Protein AF-A0A7L4TGX6-F1 (afdb_monomer)

Solvent-accessible surface area (backbone at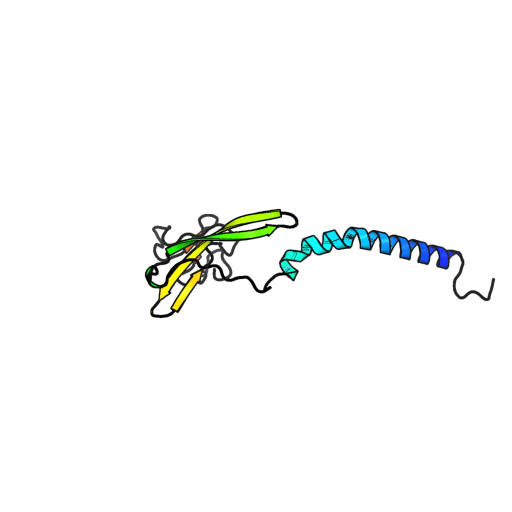oms only — not comparable to full-atom values): 8595 Å² total; per-residue (Å²): 130,93,84,61,98,62,52,75,66,55,50,50,50,51,51,52,50,50,52,51,48,51,53,51,48,65,64,47,47,61,58,53,50,60,76,42,40,70,71,74,53,60,85,61,91,72,86,86,76,88,73,78,59,80,88,78,49,41,78,57,78,39,81,45,70,41,73,46,82,42,78,57,94,92,42,77,44,81,44,77,48,63,34,32,38,22,34,58,96,92,46,77,49,78,36,56,37,47,35,61,62,85,56,52,67,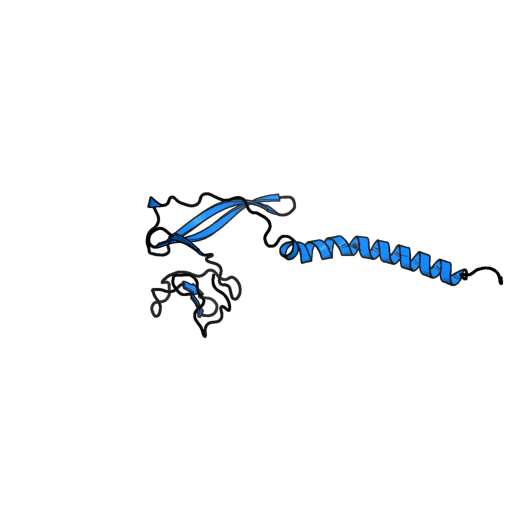39,37,72,44,76,36,91,95,45,51,74,21,30,36,24,85,89,71,64,22,39,19,43,80,88,30,46,40,37,86,95,34,68,28,84,47,53,76

Foldseek 3Di:
DPPDPADPVRVVVCVVCVVVVVVVCVVCVVVVCVVCVVVVCPPPDDDDDDWDDPVPAAQAWDKTKDWDWDDDPPDIDIDIAIWTWHDDPHDIAIHHLFQQQHGAGWDALPDPVHRQWTFGPPFGWIAGRNQATDPPGRGPGGD

Structure (mmCIF, N/CA/C/O backbone):
data_AF-A0A7L4TGX6-F1
#
_entry.id   AF-A0A7L4TGX6-F1
#
loop_
_atom_site.group_PDB
_atom_site.id
_atom_site.type_symbol
_atom_site.label_atom_id
_atom_site.label_alt_id
_atom_site.label_comp_id
_atom_site.label_asym_id
_atom_site.label_entity_id
_atom_site.label_seq_id
_atom_site.pdbx_PDB_ins_code
_atom_site.Cartn_x
_atom_site.Cartn_y
_atom_site.Cartn_z
_atom_site.occupancy
_atom_site.B_iso_or_equiv
_atom_site.auth_seq_id
_atom_site.auth_comp_id
_atom_site.auth_asym_id
_atom_site.auth_atom_id
_atom_site.pdbx_PDB_model_num
ATOM 1 N N . GLU A 1 1 ? 36.802 -14.073 -54.854 1.00 54.00 1 GLU A N 1
ATOM 2 C CA . GLU A 1 1 ? 35.509 -13.747 -54.203 1.00 54.00 1 GLU A CA 1
ATOM 3 C C . GLU A 1 1 ? 34.669 -14.977 -53.800 1.00 54.00 1 GLU A C 1
ATOM 5 O O . GLU A 1 1 ? 33.775 -14.827 -52.983 1.00 54.00 1 GLU A O 1
ATOM 10 N N . LYS A 1 2 ? 34.963 -16.201 -54.282 1.00 53.06 2 LYS A N 1
ATOM 11 C CA . LYS A 1 2 ? 34.143 -17.413 -54.046 1.00 53.06 2 LYS A CA 1
ATOM 12 C C . LYS A 1 2 ? 34.433 -18.225 -52.757 1.00 53.06 2 LYS A C 1
ATOM 14 O O . LYS A 1 2 ? 33.876 -19.304 -52.615 1.00 53.06 2 LYS A O 1
ATOM 19 N N . GLU A 1 3 ? 35.250 -17.735 -51.819 1.00 65.50 3 GLU A N 1
ATOM 20 C CA . GLU A 1 3 ? 35.615 -18.482 -50.587 1.00 65.50 3 GLU A CA 1
ATOM 21 C C . GLU A 1 3 ? 35.101 -17.881 -49.266 1.00 65.50 3 GLU A C 1
ATOM 23 O O . GLU A 1 3 ? 35.324 -18.446 -48.196 1.00 65.50 3 GLU A O 1
ATOM 28 N N . HIS A 1 4 ? 34.377 -16.761 -49.293 1.00 69.38 4 HIS A N 1
ATOM 29 C CA . HIS A 1 4 ? 33.848 -16.172 -48.062 1.00 69.38 4 HIS A CA 1
ATOM 30 C C . HIS A 1 4 ? 32.389 -16.576 -47.849 1.00 69.38 4 HIS A C 1
ATOM 32 O O . HIS A 1 4 ? 31.522 -16.244 -48.652 1.00 69.38 4 HIS A O 1
ATOM 38 N N . LYS A 1 5 ? 32.113 -17.250 -46.723 1.00 81.56 5 LYS A N 1
ATOM 39 C CA . LYS A 1 5 ? 30.750 -17.612 -46.285 1.00 81.56 5 LYS A CA 1
ATOM 40 C C . LYS A 1 5 ? 29.853 -16.388 -46.029 1.00 81.56 5 LYS A C 1
ATOM 42 O O . LYS A 1 5 ? 28.640 -16.535 -45.940 1.00 81.56 5 LYS A O 1
ATOM 47 N N . VAL A 1 6 ? 30.446 -15.197 -45.901 1.00 87.62 6 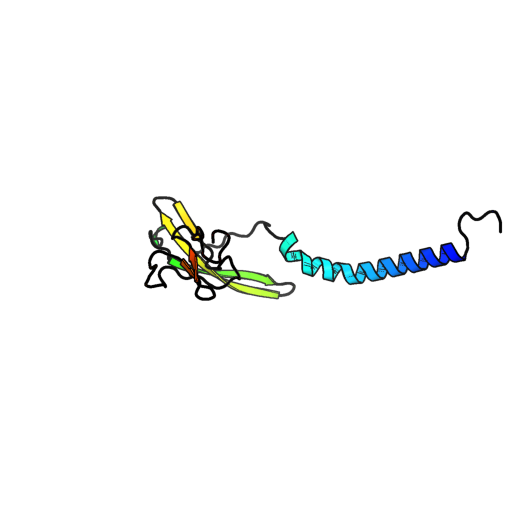VAL A N 1
ATOM 48 C CA . VAL A 1 6 ? 29.765 -13.922 -45.646 1.00 87.62 6 VAL A CA 1
ATOM 49 C C . VAL A 1 6 ? 30.344 -12.860 -46.583 1.00 87.62 6 VAL A C 1
ATOM 51 O O . VAL A 1 6 ? 31.560 -12.681 -46.650 1.00 87.62 6 VAL A O 1
ATOM 54 N N . SER A 1 7 ? 29.485 -12.145 -47.309 1.00 91.50 7 SER A N 1
ATOM 55 C CA . SER A 1 7 ? 29.901 -11.015 -48.149 1.00 91.50 7 SER A CA 1
ATOM 56 C C . SER A 1 7 ? 30.297 -9.799 -47.305 1.00 91.50 7 SER A C 1
ATOM 58 O O . SER A 1 7 ? 29.827 -9.619 -46.182 1.00 91.50 7 SER A O 1
ATOM 60 N N . ARG A 1 8 ? 31.106 -8.892 -47.869 1.00 91.88 8 ARG A N 1
ATOM 61 C CA . ARG A 1 8 ? 31.503 -7.636 -47.199 1.00 91.88 8 ARG A CA 1
ATOM 62 C C . ARG A 1 8 ? 30.298 -6.813 -46.727 1.00 91.88 8 ARG A C 1
ATOM 64 O O . ARG A 1 8 ? 30.329 -6.249 -45.638 1.00 91.88 8 ARG A O 1
ATOM 71 N N . ARG A 1 9 ? 29.226 -6.777 -47.530 1.00 93.75 9 ARG A N 1
ATOM 72 C CA . ARG A 1 9 ? 27.977 -6.087 -47.181 1.00 93.75 9 ARG A CA 1
ATOM 73 C C . ARG A 1 9 ? 27.286 -6.758 -45.996 1.00 93.75 9 ARG A C 1
ATOM 75 O O . ARG A 1 9 ? 26.896 -6.060 -45.073 1.00 93.75 9 ARG A O 1
ATOM 82 N N . GLN A 1 10 ? 27.177 -8.087 -46.000 1.00 92.31 10 GLN A N 1
ATOM 83 C CA . GLN A 1 10 ? 26.574 -8.830 -44.889 1.00 92.31 10 GLN A CA 1
ATOM 84 C C . GLN A 1 10 ? 27.363 -8.654 -43.592 1.00 92.31 10 GLN A C 1
ATOM 86 O O . GLN A 1 10 ? 26.757 -8.408 -42.556 1.00 92.31 10 GLN A O 1
ATOM 91 N N . PHE A 1 11 ? 28.697 -8.712 -43.656 1.00 94.06 11 PHE A N 1
ATOM 92 C CA . PHE A 1 11 ? 29.547 -8.443 -42.498 1.00 94.06 11 PHE A CA 1
ATOM 93 C C . PHE A 1 11 ? 29.263 -7.051 -41.921 1.00 94.06 11 PHE A C 1
ATOM 95 O O . PHE A 1 11 ? 28.933 -6.934 -40.745 1.00 94.06 11 PHE A O 1
ATOM 102 N N . LEU A 1 12 ? 29.289 -6.011 -42.764 1.00 95.12 12 LEU A N 1
ATOM 103 C CA . LEU A 1 12 ? 29.029 -4.639 -42.328 1.00 95.12 12 LEU A CA 1
ATOM 104 C C . LEU A 1 12 ? 27.619 -4.470 -41.742 1.00 95.12 12 LEU A C 1
ATOM 106 O O . LEU A 1 12 ? 27.470 -3.851 -40.692 1.00 95.12 12 LEU A O 1
ATOM 110 N N . THR A 1 13 ? 26.590 -5.035 -42.381 1.00 95.94 13 THR A N 1
ATOM 111 C CA . THR A 1 13 ? 25.213 -4.983 -41.872 1.00 95.94 13 THR A CA 1
ATOM 112 C C . THR A 1 13 ? 25.105 -5.648 -40.503 1.00 95.94 13 THR A C 1
ATOM 114 O O . THR A 1 13 ? 24.556 -5.043 -39.591 1.00 95.94 13 THR A O 1
ATOM 117 N N . TYR A 1 14 ? 25.666 -6.844 -40.316 1.00 95.56 14 TYR A N 1
ATOM 118 C CA . TYR A 1 14 ? 25.598 -7.535 -39.027 1.00 95.56 14 TYR A CA 1
ATOM 119 C C . TYR A 1 14 ? 26.349 -6.799 -37.925 1.00 95.56 14 TYR A C 1
ATOM 121 O O . TYR A 1 14 ? 25.832 -6.698 -36.816 1.00 95.56 14 TYR A O 1
ATOM 129 N N . THR A 1 15 ? 27.525 -6.240 -38.213 1.00 96.38 15 THR A N 1
ATOM 130 C CA . THR A 1 15 ? 28.263 -5.455 -37.219 1.00 96.38 15 THR A CA 1
ATOM 131 C C . THR A 1 15 ? 27.512 -4.177 -36.853 1.00 96.38 15 THR A C 1
ATOM 133 O O . THR A 1 15 ? 27.354 -3.894 -35.670 1.00 96.38 15 THR A O 1
ATOM 136 N N . LEU A 1 16 ? 26.993 -3.430 -37.834 1.00 96.94 16 LEU A N 1
ATOM 137 C CA . LEU A 1 16 ? 26.243 -2.198 -37.571 1.00 96.94 16 LEU A CA 1
ATOM 138 C C . LEU A 1 16 ? 24.942 -2.469 -36.811 1.00 96.94 16 LEU A C 1
ATOM 140 O O . LEU A 1 16 ? 24.652 -1.780 -35.837 1.00 96.94 16 LEU A O 1
ATOM 144 N N . THR A 1 17 ? 24.180 -3.487 -37.209 1.00 96.69 17 THR A N 1
ATOM 145 C CA . THR A 1 17 ? 22.954 -3.876 -36.503 1.00 96.69 17 THR A CA 1
ATOM 146 C C . THR A 1 17 ? 23.262 -4.425 -35.112 1.00 96.69 17 THR A C 1
ATOM 148 O O . THR A 1 17 ? 22.548 -4.098 -34.171 1.00 96.69 17 THR A O 1
ATOM 151 N N . GLY A 1 18 ? 24.331 -5.208 -34.949 1.00 97.62 18 GLY A N 1
ATOM 152 C CA . GLY A 1 18 ? 24.745 -5.743 -33.652 1.00 97.62 18 GLY A CA 1
ATOM 153 C C . GLY A 1 18 ? 25.155 -4.644 -32.671 1.00 97.62 18 GLY A C 1
ATOM 154 O O . GLY A 1 18 ? 24.647 -4.598 -31.5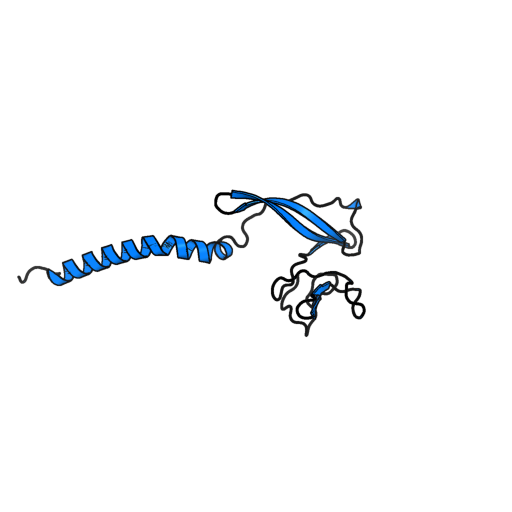54 1.00 97.62 18 GLY A O 1
ATOM 155 N N . VAL A 1 19 ? 26.014 -3.716 -33.105 1.00 97.44 19 VAL A N 1
ATOM 156 C CA . VAL A 1 19 ? 26.445 -2.578 -32.277 1.00 97.44 19 VAL A CA 1
ATOM 157 C C . VAL A 1 19 ? 25.274 -1.639 -31.992 1.00 97.44 19 VAL A C 1
ATOM 159 O O . VAL A 1 19 ? 25.052 -1.276 -30.840 1.00 97.44 19 VAL A O 1
ATOM 162 N N . GLY A 1 20 ? 24.479 -1.293 -33.008 1.00 97.69 20 GLY A N 1
ATOM 163 C CA . GLY A 1 20 ? 23.300 -0.444 -32.835 1.00 97.69 20 GLY A CA 1
ATOM 164 C C . GLY A 1 20 ? 22.265 -1.061 -31.891 1.00 97.69 20 GLY A C 1
ATOM 165 O O . GLY A 1 20 ? 21.748 -0.374 -31.014 1.00 97.69 20 GLY A O 1
ATOM 166 N N . GLY A 1 21 ? 22.014 -2.367 -32.012 1.00 97.62 21 GLY A N 1
ATOM 167 C CA . GLY A 1 21 ? 21.124 -3.112 -31.124 1.00 97.62 21 GLY A CA 1
ATOM 168 C C . GLY A 1 21 ? 21.626 -3.145 -29.682 1.00 97.62 21 GLY A C 1
ATOM 169 O O . GLY A 1 21 ? 20.842 -2.919 -28.765 1.00 97.62 21 GLY A O 1
ATOM 170 N N . PHE A 1 22 ? 22.930 -3.347 -29.471 1.00 97.12 22 PHE A N 1
ATOM 171 C CA . PHE A 1 22 ? 23.534 -3.293 -28.138 1.00 97.12 22 PHE A CA 1
ATOM 172 C C . PHE A 1 22 ? 23.399 -1.904 -27.501 1.00 97.12 22 PHE A C 1
ATOM 174 O O . PHE A 1 22 ? 22.988 -1.795 -26.348 1.00 97.12 22 PHE A O 1
ATOM 181 N N . MET A 1 23 ? 23.683 -0.835 -28.254 1.00 97.44 23 MET A N 1
ATOM 182 C CA . MET A 1 23 ? 23.535 0.537 -27.759 1.00 97.44 23 MET A CA 1
ATOM 183 C C . MET A 1 23 ? 22.076 0.865 -27.419 1.00 97.44 23 MET A C 1
ATOM 185 O O . MET A 1 23 ? 21.806 1.426 -26.358 1.00 97.44 23 MET A O 1
ATOM 189 N N . ALA A 1 24 ? 21.134 0.472 -28.280 1.00 97.25 24 ALA A N 1
ATOM 190 C CA . ALA A 1 24 ? 19.708 0.664 -28.035 1.00 97.25 24 ALA A CA 1
ATOM 191 C C . ALA A 1 24 ? 19.236 -0.111 -26.795 1.00 97.25 24 ALA A C 1
ATOM 193 O O . ALA A 1 24 ? 18.554 0.450 -25.939 1.00 97.25 24 ALA A O 1
ATOM 194 N N . ALA A 1 25 ? 19.642 -1.376 -26.656 1.00 97.06 25 ALA A N 1
ATOM 195 C CA . ALA A 1 25 ? 19.327 -2.184 -25.483 1.00 97.06 25 ALA A CA 1
ATOM 196 C C . ALA A 1 25 ? 19.906 -1.568 -24.202 1.00 97.06 25 ALA A C 1
ATOM 198 O O . ALA A 1 25 ? 19.196 -1.473 -23.205 1.00 97.06 25 ALA A O 1
ATOM 199 N N . GLY A 1 26 ? 21.151 -1.082 -24.242 1.00 96.81 26 GLY A N 1
ATOM 200 C CA . GLY A 1 26 ? 21.791 -0.414 -23.108 1.00 96.81 26 GLY A CA 1
ATOM 201 C C . GLY A 1 26 ? 21.029 0.826 -22.629 1.00 96.81 26 GLY A C 1
ATOM 202 O O . GLY A 1 26 ? 20.925 1.046 -21.426 1.00 96.81 26 GLY A O 1
ATOM 203 N N . MET A 1 27 ? 20.440 1.600 -23.547 1.00 96.12 27 MET A N 1
ATOM 204 C CA . MET A 1 27 ? 19.614 2.763 -23.195 1.00 96.12 27 MET A CA 1
ATOM 205 C C . MET A 1 27 ? 18.222 2.375 -22.679 1.00 96.12 27 MET A C 1
ATOM 207 O O . MET A 1 27 ? 17.727 2.979 -21.731 1.00 96.12 27 MET A O 1
ATOM 211 N N . LEU A 1 28 ? 17.583 1.368 -23.281 1.00 97.06 28 LEU A N 1
ATOM 212 C CA . LEU A 1 28 ? 16.209 0.978 -22.941 1.00 97.06 28 LEU A CA 1
ATOM 213 C C . LEU A 1 28 ? 16.115 0.117 -21.676 1.00 97.06 28 LEU A C 1
ATOM 215 O O . LEU A 1 28 ? 15.106 0.169 -20.973 1.00 97.06 28 LEU A O 1
ATOM 219 N N . MET A 1 29 ? 17.153 -0.660 -21.364 1.00 95.50 29 MET A N 1
ATOM 220 C CA . MET A 1 29 ? 17.172 -1.574 -20.223 1.00 95.50 29 MET A CA 1
ATOM 221 C C . MET A 1 29 ? 16.849 -0.902 -18.876 1.00 95.50 29 MET A C 1
ATOM 223 O O . MET A 1 29 ? 15.968 -1.421 -18.187 1.00 95.50 29 MET A O 1
ATOM 227 N N . PRO A 1 30 ? 17.471 0.226 -18.468 1.00 93.56 30 PRO A N 1
ATOM 228 C CA . PRO A 1 30 ? 17.136 0.864 -17.192 1.00 93.56 30 PRO A CA 1
ATOM 229 C C . PRO A 1 30 ? 15.698 1.397 -17.157 1.00 93.56 30 PRO A C 1
ATOM 231 O O . PRO A 1 30 ? 15.034 1.265 -16.132 1.00 93.56 30 PRO A O 1
ATOM 234 N N . MET A 1 31 ? 15.179 1.923 -18.273 1.00 94.19 31 MET A N 1
ATOM 235 C CA . MET A 1 31 ? 13.793 2.408 -18.354 1.00 94.19 31 MET A CA 1
ATOM 236 C C . MET A 1 31 ? 12.791 1.258 -18.206 1.00 94.19 31 MET A C 1
ATOM 238 O O . MET A 1 31 ? 11.825 1.363 -17.453 1.00 94.19 31 MET A O 1
ATOM 242 N N . ALA A 1 32 ? 13.054 0.134 -18.877 1.00 95.00 32 ALA A N 1
ATOM 243 C CA . ALA A 1 32 ? 12.250 -1.074 -18.743 1.00 95.00 32 ALA A CA 1
ATOM 244 C C . ALA A 1 32 ? 12.325 -1.641 -17.318 1.00 95.00 32 ALA A C 1
ATOM 246 O O . ALA A 1 32 ? 11.303 -2.003 -16.738 1.00 95.00 32 ALA A O 1
ATOM 247 N N . ARG A 1 33 ? 13.525 -1.679 -16.722 1.00 92.62 33 ARG A N 1
ATOM 248 C CA . ARG A 1 33 ? 13.723 -2.168 -15.354 1.00 92.62 33 ARG A CA 1
ATOM 249 C C . ARG A 1 33 ? 12.997 -1.301 -14.332 1.00 92.62 33 ARG A C 1
ATOM 251 O O . ARG A 1 33 ? 12.425 -1.876 -13.415 1.00 92.62 33 ARG A O 1
ATOM 258 N N . PHE A 1 34 ? 13.007 0.022 -14.497 1.00 90.38 34 PHE A N 1
ATOM 259 C CA . PHE A 1 34 ? 12.279 0.970 -13.652 1.00 90.38 34 PHE A CA 1
ATOM 260 C C . PHE A 1 34 ? 10.764 0.758 -13.743 1.00 90.38 34 PHE A C 1
ATOM 262 O O . PHE A 1 34 ? 10.111 0.582 -12.720 1.00 90.38 34 PHE A O 1
ATOM 269 N N . ALA A 1 35 ? 10.217 0.675 -14.960 1.00 92.88 35 ALA A N 1
ATOM 270 C CA . ALA A 1 35 ? 8.784 0.459 -15.171 1.00 92.88 35 ALA A CA 1
ATOM 271 C C . ALA A 1 35 ? 8.282 -0.871 -14.575 1.00 92.88 35 ALA A C 1
ATOM 273 O O . ALA A 1 35 ? 7.139 -0.962 -14.135 1.00 92.88 35 ALA A O 1
ATOM 274 N N . LEU A 1 36 ? 9.138 -1.899 -14.552 1.00 93.44 36 LEU A N 1
ATOM 275 C CA . LEU A 1 36 ? 8.808 -3.228 -14.035 1.00 93.44 36 LEU A CA 1
ATOM 276 C C . LEU A 1 36 ? 9.221 -3.446 -12.569 1.00 93.44 36 LEU A C 1
ATOM 278 O O . LEU A 1 36 ? 8.852 -4.468 -11.994 1.00 93.44 36 LEU A O 1
ATOM 282 N N . ASP A 1 37 ? 9.972 -2.530 -11.948 1.00 89.44 37 ASP A N 1
ATOM 283 C CA . ASP A 1 37 ? 10.528 -2.728 -10.599 1.00 89.44 37 ASP A CA 1
ATOM 284 C C . ASP A 1 37 ? 9.482 -3.023 -9.521 1.00 89.44 37 ASP A C 1
ATOM 286 O O . ASP A 1 37 ? 9.688 -3.987 -8.780 1.00 89.44 37 ASP A O 1
ATOM 290 N N . PRO A 1 38 ? 8.338 -2.314 -9.461 1.00 86.56 38 PRO A N 1
ATOM 291 C CA . PRO A 1 38 ? 7.316 -2.595 -8.455 1.00 86.56 38 PRO A CA 1
ATOM 292 C C . PRO A 1 38 ? 6.748 -4.013 -8.566 1.00 86.56 38 PRO A C 1
ATOM 294 O O . PRO A 1 38 ? 6.497 -4.661 -7.555 1.00 86.56 38 PRO A O 1
ATOM 297 N N . ALA A 1 39 ? 6.584 -4.520 -9.792 1.00 89.06 39 ALA A N 1
ATOM 298 C CA . ALA A 1 39 ? 6.089 -5.873 -10.026 1.00 89.06 39 ALA A CA 1
ATOM 299 C C . ALA A 1 39 ? 7.139 -6.937 -9.666 1.00 89.06 39 ALA A C 1
ATOM 301 O O . ALA A 1 39 ? 6.790 -7.990 -9.144 1.00 89.06 39 ALA A O 1
ATOM 302 N N . LEU A 1 40 ? 8.423 -6.659 -9.918 1.00 88.94 40 LEU A N 1
ATOM 303 C CA . LEU A 1 40 ? 9.526 -7.578 -9.615 1.00 88.94 40 LEU A CA 1
ATOM 304 C C . LEU A 1 40 ? 9.869 -7.646 -8.121 1.00 88.94 40 LEU A C 1
ATOM 306 O O . LEU A 1 40 ? 10.405 -8.654 -7.672 1.00 88.94 40 LEU A O 1
ATOM 310 N N . LYS A 1 41 ? 9.573 -6.588 -7.362 1.00 84.81 41 LYS A N 1
ATOM 311 C CA . LYS A 1 41 ? 9.739 -6.530 -5.902 1.00 84.81 41 LYS A CA 1
ATOM 312 C C . LYS A 1 41 ? 8.468 -6.907 -5.132 1.00 84.81 41 LYS A C 1
ATOM 314 O O . LYS A 1 41 ? 8.461 -6.872 -3.906 1.00 84.81 41 LYS A O 1
ATOM 319 N N . ALA A 1 42 ? 7.379 -7.252 -5.817 1.00 82.81 42 ALA A N 1
ATOM 320 C CA . ALA A 1 42 ? 6.147 -7.640 -5.146 1.00 82.81 42 ALA A CA 1
ATOM 321 C C . ALA A 1 42 ? 6.375 -8.923 -4.325 1.00 82.81 42 ALA A C 1
ATOM 323 O O . ALA A 1 42 ? 6.785 -9.948 -4.865 1.00 82.81 42 ALA A O 1
ATOM 324 N N . GLY A 1 43 ? 6.112 -8.858 -3.018 1.00 77.44 43 GLY A N 1
ATOM 325 C CA . GLY A 1 43 ? 6.268 -9.995 -2.106 1.00 77.44 43 GLY A CA 1
ATOM 326 C C . GLY A 1 43 ? 7.680 -10.207 -1.552 1.00 77.44 43 GLY A C 1
ATOM 327 O O . GLY A 1 43 ? 7.932 -11.257 -0.968 1.00 77.44 43 GLY A O 1
ATOM 328 N N . THR A 1 44 ? 8.600 -9.249 -1.705 1.00 80.94 44 THR A N 1
ATOM 329 C CA . THR A 1 44 ? 9.851 -9.264 -0.928 1.00 80.94 44 THR A CA 1
ATOM 330 C C . THR A 1 44 ? 9.554 -9.105 0.562 1.00 80.94 44 THR A C 1
ATOM 332 O O . THR A 1 44 ? 8.635 -8.370 0.924 1.00 80.94 44 THR A O 1
ATOM 335 N N . GLU A 1 45 ? 10.340 -9.763 1.417 1.00 77.44 45 GLU A N 1
ATOM 336 C CA . GLU A 1 45 ? 10.212 -9.633 2.871 1.00 77.44 45 GLU A CA 1
ATOM 337 C C . GLU A 1 45 ? 10.325 -8.164 3.300 1.00 77.44 45 GLU A C 1
ATOM 339 O O . GLU A 1 45 ? 11.208 -7.433 2.846 1.00 77.44 45 GLU A O 1
ATOM 344 N N . SER A 1 46 ? 9.401 -7.734 4.157 1.00 80.56 46 SER A N 1
ATOM 345 C CA . SER A 1 46 ? 9.386 -6.405 4.762 1.00 80.56 46 SER A CA 1
ATOM 346 C C . SER A 1 46 ? 9.704 -6.502 6.246 1.00 80.56 46 SER A C 1
ATOM 348 O O . SER A 1 46 ? 9.323 -7.468 6.908 1.00 80.56 46 SER A O 1
ATOM 350 N N . GLU A 1 47 ? 10.350 -5.472 6.779 1.00 86.19 47 GLU A N 1
ATOM 351 C CA . GLU A 1 47 ? 10.548 -5.330 8.217 1.00 86.19 47 GLU A CA 1
ATOM 352 C C . GLU A 1 47 ? 9.203 -5.130 8.935 1.00 86.19 47 GLU A C 1
ATOM 354 O O . GLU A 1 47 ? 8.301 -4.457 8.428 1.00 86.19 47 GLU A O 1
ATOM 359 N N . TYR A 1 48 ? 9.051 -5.749 10.107 1.00 89.50 48 TYR A N 1
ATOM 360 C CA . TYR A 1 48 ? 7.862 -5.582 10.938 1.00 89.50 48 TYR A CA 1
ATOM 361 C C . TYR A 1 48 ? 7.972 -4.299 11.757 1.00 89.50 48 TYR A C 1
ATOM 363 O O . TYR A 1 48 ? 8.906 -4.144 12.540 1.00 89.50 48 TYR A O 1
ATOM 371 N N . GLN A 1 49 ? 6.975 -3.422 11.635 1.00 90.75 49 GLN A N 1
ATOM 372 C CA . GLN A 1 49 ? 6.891 -2.199 12.427 1.00 90.75 49 GLN A CA 1
ATOM 373 C C . GLN A 1 49 ? 5.966 -2.406 13.640 1.00 90.75 49 GLN A C 1
ATOM 375 O O . GLN A 1 49 ? 4.827 -2.845 13.455 1.00 90.75 49 GLN A O 1
ATOM 380 N N . PRO A 1 50 ? 6.392 -2.080 14.876 1.00 91.31 50 PRO A N 1
ATOM 381 C CA . PRO A 1 50 ? 5.479 -2.015 16.014 1.00 91.31 50 PRO A CA 1
ATOM 382 C C . PRO A 1 50 ? 4.449 -0.894 15.813 1.00 91.31 50 PRO A C 1
ATOM 384 O O . PRO A 1 50 ? 4.820 0.243 15.521 1.00 91.31 50 PRO A O 1
ATOM 387 N N . VAL A 1 51 ? 3.161 -1.216 15.983 1.00 93.75 51 VAL A N 1
ATOM 388 C CA . VAL A 1 51 ? 2.048 -0.266 15.782 1.00 93.75 51 VAL A CA 1
ATOM 389 C C . VAL A 1 51 ? 1.302 0.031 17.083 1.00 93.75 51 VAL A C 1
ATOM 391 O O . VAL A 1 51 ? 1.141 1.194 17.436 1.00 93.75 51 VAL A O 1
ATOM 394 N N . CYS A 1 52 ? 0.857 -1.000 17.802 1.00 93.50 52 CYS A N 1
ATOM 395 C CA . CYS A 1 52 ? 0.073 -0.864 19.032 1.00 93.50 52 CYS A CA 1
ATOM 396 C C . CYS A 1 52 ? 0.241 -2.093 19.938 1.00 93.50 52 CYS A C 1
ATOM 398 O O . CYS A 1 52 ? 0.743 -3.137 19.504 1.00 93.50 52 CYS A O 1
ATOM 400 N N . TYR A 1 53 ? -0.202 -1.981 21.191 1.00 93.56 53 TYR A N 1
ATOM 401 C CA . TYR A 1 53 ? -0.242 -3.107 22.129 1.00 93.56 53 TYR A CA 1
ATOM 402 C C . TYR A 1 53 ? -1.578 -3.856 22.045 1.00 93.56 53 TYR A C 1
ATOM 404 O O . TYR A 1 53 ? -2.609 -3.273 21.723 1.00 93.56 53 TYR A O 1
ATOM 412 N N . LEU A 1 54 ? -1.581 -5.152 22.382 1.00 92.50 54 LEU A N 1
ATOM 413 C CA . LEU A 1 54 ? -2.804 -5.975 22.379 1.00 92.50 54 LEU A CA 1
ATOM 414 C C . LEU A 1 54 ? -3.885 -5.441 23.330 1.00 92.50 54 LEU A C 1
ATOM 416 O O . LEU A 1 54 ? -5.069 -5.609 23.069 1.00 92.50 54 LEU A O 1
ATOM 420 N N . GLU A 1 55 ? -3.472 -4.788 24.413 1.00 93.94 55 GLU A N 1
ATOM 421 C CA . GLU A 1 55 ? -4.356 -4.206 25.429 1.00 93.94 55 GLU A CA 1
ATOM 422 C C . GLU A 1 55 ? -5.150 -2.994 24.912 1.00 93.94 55 GLU A C 1
ATOM 424 O O . GLU A 1 55 ? -6.177 -2.639 25.484 1.00 93.94 55 GLU A O 1
ATOM 429 N N . GLU A 1 56 ? -4.688 -2.363 23.828 1.00 93.69 56 GLU A N 1
ATOM 430 C CA . GLU A 1 56 ? -5.332 -1.198 23.209 1.00 93.69 56 GLU A CA 1
ATOM 431 C C . GLU A 1 56 ? -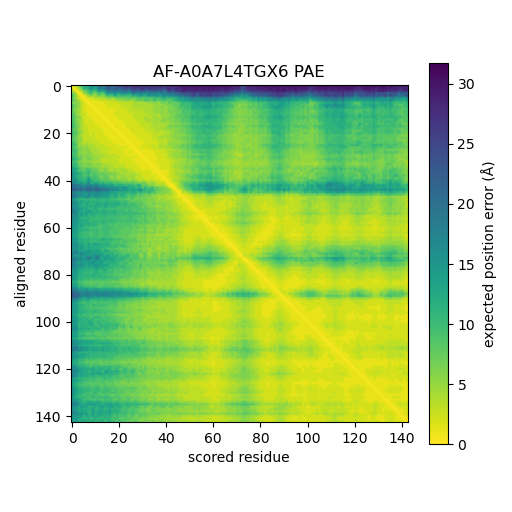6.400 -1.597 22.180 1.00 93.69 56 GLU A C 1
ATOM 433 O O . GLU A 1 56 ? -7.171 -0.746 21.723 1.00 93.69 56 GLU A O 1
ATOM 438 N N . LEU A 1 57 ? -6.437 -2.879 21.800 1.00 95.44 57 LEU A N 1
ATOM 439 C CA . LEU A 1 57 ? -7.325 -3.392 20.768 1.00 95.44 57 LEU A CA 1
ATOM 440 C C . LEU A 1 57 ? -8.701 -3.728 21.329 1.00 95.44 57 LEU A C 1
ATOM 442 O O . LEU A 1 57 ? -8.848 -4.404 22.347 1.00 95.44 57 LEU A O 1
ATOM 446 N N . THR A 1 58 ? -9.721 -3.310 20.590 1.00 95.62 58 THR A N 1
ATOM 447 C CA . THR A 1 58 ? -11.119 -3.659 20.844 1.00 95.62 58 THR A CA 1
ATOM 448 C C . THR A 1 58 ? -11.676 -4.529 19.719 1.00 95.62 58 THR A C 1
ATOM 450 O O . THR A 1 58 ? -11.001 -4.795 18.722 1.00 95.62 58 THR A O 1
ATOM 453 N N . GLU A 1 59 ? -12.920 -4.990 19.869 1.00 94.62 59 GLU A N 1
ATOM 454 C CA . GLU A 1 59 ? -13.615 -5.714 18.799 1.00 94.62 59 GLU A CA 1
ATOM 455 C C . GLU A 1 59 ? -14.017 -4.811 17.625 1.00 94.62 59 GLU A C 1
ATOM 457 O O . GLU A 1 59 ? -14.351 -5.325 16.554 1.00 94.62 59 GLU A O 1
ATOM 462 N N . GLU A 1 60 ? -14.001 -3.486 17.799 1.00 94.56 60 GLU A N 1
ATOM 463 C CA . GLU A 1 60 ? -14.305 -2.521 16.743 1.00 94.56 60 GLU A CA 1
ATOM 464 C C . GLU A 1 60 ? -13.033 -2.078 16.000 1.00 94.56 60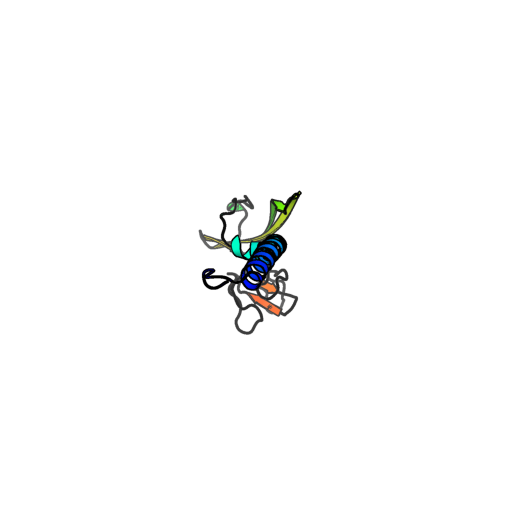 GLU A C 1
ATOM 466 O O . GLU A 1 60 ? -11.996 -1.881 16.635 1.00 94.56 60 GLU A O 1
ATOM 471 N N . PRO A 1 61 ? -13.077 -1.879 14.666 1.00 96.62 61 PRO A N 1
ATOM 472 C CA . PRO A 1 61 ? -11.913 -1.469 13.892 1.00 96.62 61 PRO A CA 1
ATOM 473 C C . PRO A 1 61 ? -11.425 -0.084 14.307 1.00 96.62 61 PRO A C 1
ATOM 475 O O . PRO A 1 61 ? -12.083 0.929 14.065 1.00 96.62 61 PRO A O 1
ATOM 478 N N . GLN A 1 62 ? -10.226 -0.030 14.878 1.00 96.12 62 GLN A N 1
ATOM 479 C CA . GLN A 1 62 ? -9.566 1.212 15.265 1.00 96.12 62 GLN A CA 1
ATOM 480 C C . GLN A 1 62 ? -8.462 1.544 14.269 1.00 96.12 62 GLN A C 1
ATOM 482 O O . GLN A 1 62 ? -7.748 0.665 13.791 1.00 96.12 62 GLN A O 1
ATOM 487 N N . LYS A 1 63 ? -8.327 2.826 13.933 1.00 95.75 63 LYS A N 1
ATOM 488 C CA . LYS A 1 63 ? -7.298 3.301 13.011 1.00 95.75 63 LYS A CA 1
ATOM 489 C C . LYS A 1 63 ? -6.029 3.646 13.786 1.00 95.75 63 LYS A C 1
ATOM 491 O O . LYS A 1 63 ? -6.073 4.487 14.680 1.00 95.75 63 LYS A O 1
ATOM 496 N N . PHE A 1 64 ? -4.910 3.054 13.387 1.00 96.75 64 PHE A N 1
ATOM 497 C CA . PHE A 1 64 ? -3.589 3.337 13.936 1.00 96.75 64 PHE A CA 1
ATOM 498 C C . PHE A 1 64 ? -2.667 3.857 12.839 1.00 96.75 64 PHE A C 1
ATOM 500 O O . PHE A 1 64 ? -2.634 3.303 11.739 1.00 96.75 64 PHE A O 1
ATOM 507 N N . ALA A 1 65 ? -1.922 4.916 13.148 1.00 95.38 65 ALA A N 1
ATOM 508 C CA . ALA A 1 65 ? -0.878 5.445 12.286 1.00 95.38 65 ALA A CA 1
ATOM 509 C C . ALA A 1 65 ? 0.487 4.933 12.758 1.00 95.38 65 ALA A C 1
ATOM 511 O O . ALA A 1 65 ? 0.749 4.878 13.957 1.00 95.38 65 ALA A O 1
ATOM 512 N N . PHE A 1 66 ? 1.358 4.582 11.819 1.00 94.12 66 PHE A N 1
ATOM 513 C CA . PHE A 1 66 ? 2.732 4.175 12.088 1.00 94.12 66 PHE A CA 1
ATOM 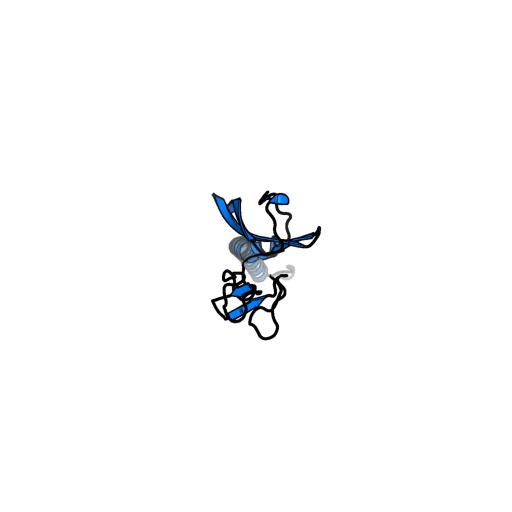514 C C . PHE A 1 66 ? 3.666 4.779 11.041 1.00 94.12 66 PHE A C 1
ATOM 516 O O . PHE A 1 66 ? 3.301 4.903 9.870 1.00 94.12 66 PHE A O 1
ATOM 523 N N . SER A 1 67 ? 4.868 5.150 11.469 1.00 93.50 67 SER A N 1
ATOM 524 C CA . SER A 1 67 ? 5.908 5.710 10.605 1.00 93.50 67 SER A CA 1
ATOM 525 C C . SER A 1 67 ? 7.063 4.730 10.470 1.00 93.50 67 SER A C 1
ATOM 527 O O . SER A 1 67 ? 7.379 4.005 11.413 1.00 93.50 67 SER A O 1
ATOM 529 N N . PHE A 1 68 ? 7.680 4.706 9.296 1.00 91.88 68 PHE A N 1
ATOM 530 C CA . PHE A 1 68 ? 8.900 3.953 9.030 1.00 91.88 68 PHE A CA 1
ATOM 531 C C . PHE A 1 68 ? 9.736 4.680 7.975 1.00 91.88 68 PHE A C 1
ATOM 533 O O . PHE A 1 68 ? 9.206 5.450 7.167 1.00 91.88 68 PHE A O 1
ATOM 540 N N . GLU A 1 69 ? 11.044 4.434 7.970 1.00 91.31 69 GLU A N 1
ATOM 541 C CA . GLU A 1 69 ? 11.935 4.965 6.942 1.00 91.31 69 GLU A CA 1
ATOM 542 C C . GLU A 1 69 ? 11.802 4.140 5.659 1.00 91.31 69 GLU A C 1
ATOM 544 O O . GLU A 1 69 ? 11.941 2.916 5.644 1.00 91.31 69 GLU A O 1
ATOM 549 N N . GLN A 1 70 ? 11.509 4.821 4.558 1.00 88.88 70 GLN A N 1
ATOM 550 C CA . GLN A 1 70 ? 11.448 4.249 3.226 1.00 88.88 70 GLN A CA 1
ATOM 551 C C . GLN A 1 70 ? 12.568 4.840 2.371 1.00 88.88 70 GLN A C 1
ATOM 553 O O . GLN A 1 70 ? 12.669 6.059 2.209 1.00 88.88 70 GLN A O 1
ATOM 558 N N . GLN A 1 71 ? 13.371 3.961 1.771 1.00 87.31 71 GLN A N 1
ATOM 559 C CA . GLN A 1 71 ? 14.314 4.339 0.726 1.00 87.31 71 GLN A CA 1
ATOM 560 C C . GLN A 1 71 ? 13.578 4.462 -0.615 1.00 87.31 71 GLN A C 1
ATOM 562 O O . GLN A 1 71 ? 13.108 3.465 -1.171 1.00 87.31 71 GLN A O 1
ATOM 567 N N . ASP A 1 72 ? 13.493 5.683 -1.138 1.00 83.50 72 ASP A N 1
ATOM 568 C CA . ASP A 1 72 ? 12.974 5.997 -2.468 1.00 83.50 72 ASP A CA 1
ATOM 569 C C . ASP A 1 72 ? 14.125 6.420 -3.393 1.00 83.50 72 ASP A C 1
ATOM 571 O O . ASP A 1 72 ? 14.628 7.548 -3.361 1.00 83.50 72 ASP A O 1
ATOM 575 N N . ALA A 1 73 ? 14.579 5.465 -4.206 1.00 82.44 73 ALA A N 1
ATOM 576 C CA . ALA A 1 73 ? 15.749 5.574 -5.075 1.00 82.44 73 ALA A CA 1
ATOM 577 C C . ALA A 1 73 ? 17.028 6.025 -4.338 1.00 82.44 73 ALA A C 1
ATOM 579 O O . ALA A 1 73 ? 17.764 5.188 -3.821 1.00 82.44 73 ALA A O 1
ATOM 580 N N . TRP A 1 74 ? 17.319 7.326 -4.330 1.00 85.62 74 TRP A N 1
ATOM 581 C CA . TRP A 1 74 ? 18.533 7.928 -3.756 1.00 85.62 74 TRP A CA 1
ATOM 582 C C . TRP A 1 74 ? 18.273 8.685 -2.450 1.00 85.62 74 TRP A C 1
ATOM 584 O O . TRP A 1 74 ? 19.206 9.264 -1.895 1.00 85.62 74 TRP A O 1
ATOM 594 N N . TYR A 1 75 ? 17.024 8.719 -1.986 1.00 89.31 75 TYR A N 1
ATOM 595 C CA . TYR A 1 75 ? 16.612 9.455 -0.799 1.00 89.31 75 TYR A CA 1
ATOM 596 C C . TYR A 1 75 ? 15.987 8.516 0.222 1.00 89.31 75 TYR A C 1
ATOM 598 O O . TYR A 1 75 ? 15.283 7.572 -0.126 1.00 89.31 75 TYR A O 1
ATOM 606 N N . GLU A 1 76 ? 16.230 8.805 1.491 1.00 91.25 76 GLU A N 1
ATOM 607 C CA . GLU A 1 76 ? 15.520 8.192 2.606 1.00 91.25 76 GLU A CA 1
ATOM 608 C C . GLU A 1 76 ? 14.499 9.202 3.120 1.00 91.25 76 GLU A C 1
ATOM 610 O O . GLU A 1 76 ? 14.788 10.396 3.246 1.00 91.25 76 GLU A O 1
ATOM 615 N N . SER A 1 77 ? 13.277 8.732 3.344 1.00 92.38 77 SER A N 1
ATOM 616 C CA . SER A 1 77 ? 12.177 9.556 3.833 1.00 92.38 77 SER A CA 1
ATOM 617 C C . SER A 1 77 ? 11.362 8.789 4.858 1.00 92.38 77 SER A C 1
ATOM 619 O O . SER A 1 77 ? 11.127 7.593 4.701 1.00 92.38 77 SER A O 1
ATOM 621 N N . GLU A 1 78 ? 10.919 9.477 5.905 1.00 92.88 78 GLU A N 1
ATOM 622 C CA . GLU A 1 78 ? 9.948 8.919 6.837 1.00 92.88 78 GLU A CA 1
ATOM 623 C C . GLU A 1 78 ? 8.557 8.966 6.194 1.00 92.88 78 GLU A C 1
ATOM 625 O O . GLU A 1 78 ? 8.086 10.025 5.771 1.00 92.88 78 GLU A O 1
ATOM 630 N N . VAL A 1 79 ? 7.898 7.810 6.110 1.00 93.06 79 VAL A N 1
ATOM 631 C CA . VAL A 1 79 ? 6.549 7.681 5.558 1.00 93.06 79 VAL A CA 1
ATOM 632 C C . VAL A 1 79 ? 5.609 7.203 6.652 1.00 93.06 79 VAL A C 1
ATOM 634 O O . VAL A 1 79 ? 5.830 6.158 7.262 1.00 93.06 79 VAL A O 1
ATOM 637 N N . THR A 1 80 ? 4.520 7.940 6.864 1.00 94.38 80 THR A N 1
ATOM 638 C CA . THR A 1 80 ? 3.433 7.523 7.754 1.00 94.38 80 THR A CA 1
ATOM 639 C C . THR A 1 80 ? 2.371 6.770 6.960 1.00 94.38 80 THR A C 1
ATOM 641 O O . THR A 1 80 ? 1.889 7.245 5.930 1.00 94.38 80 THR A O 1
ATOM 644 N N . ARG A 1 81 ? 1.984 5.590 7.445 1.00 93.50 81 ARG A N 1
ATOM 645 C CA . ARG A 1 81 ? 0.851 4.810 6.937 1.00 93.50 81 ARG A CA 1
ATOM 646 C C . ARG A 1 81 ? -0.168 4.576 8.039 1.00 93.50 81 ARG A C 1
ATOM 648 O O . ARG A 1 81 ? 0.121 4.730 9.220 1.00 93.50 81 ARG A O 1
ATOM 655 N N . GLU A 1 82 ? -1.368 4.197 7.625 1.00 95.69 82 GLU A N 1
ATOM 656 C CA . GLU A 1 82 ? -2.467 3.867 8.522 1.00 95.69 82 GLU A CA 1
ATOM 657 C C . GLU A 1 82 ? -2.911 2.422 8.294 1.00 95.69 82 GLU A C 1
ATOM 659 O O . GLU A 1 82 ? -2.883 1.930 7.163 1.00 95.69 82 GLU A O 1
ATOM 664 N N . ALA A 1 83 ? -3.360 1.762 9.356 1.00 96.62 83 ALA A N 1
ATOM 665 C CA . ALA A 1 83 ? -4.019 0.462 9.310 1.00 96.62 83 ALA A CA 1
ATOM 666 C C . ALA A 1 83 ? -5.234 0.459 10.239 1.00 96.62 83 ALA A C 1
ATOM 668 O O . ALA A 1 83 ? -5.230 1.116 11.282 1.00 96.62 83 ALA A O 1
ATOM 669 N N . TYR A 1 84 ? -6.268 -0.291 9.867 1.00 97.50 84 TYR A N 1
ATOM 670 C CA . TYR A 1 84 ? -7.339 -0.644 10.790 1.00 97.50 84 TYR A CA 1
ATOM 671 C C . TYR A 1 84 ? -6.958 -1.920 11.524 1.00 97.50 84 TYR A C 1
ATOM 673 O O . TYR A 1 84 ? -6.683 -2.922 10.875 1.00 97.50 84 TYR A O 1
ATOM 681 N N . ILE A 1 85 ? -6.943 -1.890 12.853 1.00 97.31 85 ILE A N 1
ATOM 682 C CA . ILE A 1 85 ? -6.575 -3.036 13.685 1.00 97.31 85 ILE A CA 1
ATOM 683 C C . ILE A 1 85 ? -7.669 -3.260 14.724 1.00 97.31 85 ILE A C 1
ATOM 685 O O . ILE A 1 85 ? -8.176 -2.311 15.323 1.00 97.31 85 ILE A O 1
ATOM 689 N N . PHE A 1 86 ? -8.053 -4.518 14.903 1.00 96.31 86 PHE A N 1
ATOM 690 C CA . PHE A 1 86 ? -9.005 -4.955 15.920 1.00 96.31 86 PHE A CA 1
ATOM 691 C C . PHE A 1 86 ? -8.737 -6.406 16.307 1.00 96.31 86 PHE A C 1
ATOM 693 O O . PHE A 1 86 ? -8.021 -7.132 15.612 1.00 96.31 86 PHE A O 1
ATOM 700 N N . ILE A 1 87 ? -9.319 -6.835 17.422 1.00 95.94 87 ILE A N 1
ATOM 701 C CA . ILE A 1 87 ? -9.171 -8.189 17.952 1.00 95.94 87 ILE A CA 1
ATOM 702 C C . ILE A 1 87 ? -10.530 -8.889 18.024 1.00 95.94 87 ILE A C 1
ATOM 704 O O . ILE A 1 87 ? -11.525 -8.294 18.420 1.00 95.94 87 ILE A O 1
ATOM 708 N N . ARG A 1 88 ? -10.592 -10.167 17.642 1.00 91.25 88 ARG A N 1
ATOM 709 C CA . ARG A 1 88 ? -11.760 -11.034 17.863 1.00 91.25 88 ARG A CA 1
ATOM 710 C C . ARG A 1 88 ? -11.317 -12.276 18.618 1.00 91.25 88 ARG A C 1
ATOM 712 O O . ARG A 1 88 ? -10.587 -13.113 18.089 1.00 91.25 88 ARG A O 1
ATOM 719 N N . GLY A 1 89 ? -11.740 -12.394 19.874 1.00 89.31 89 GLY A N 1
ATOM 720 C CA . GLY A 1 89 ? -11.250 -13.445 20.763 1.00 89.31 89 GLY A CA 1
ATOM 721 C C . GLY A 1 89 ? -9.736 -13.338 20.954 1.00 89.31 89 GLY A C 1
ATOM 722 O O . GLY A 1 89 ? -9.268 -12.455 21.661 1.00 89.31 89 GLY A O 1
ATOM 723 N N . ASN A 1 90 ? -8.980 -14.231 20.313 1.00 90.00 90 ASN A N 1
ATOM 724 C CA . ASN A 1 90 ? -7.517 -14.275 20.399 1.00 90.00 90 ASN A CA 1
ATOM 725 C C . ASN A 1 90 ? -6.824 -14.029 19.044 1.00 90.00 90 ASN A C 1
ATOM 727 O O . ASN A 1 90 ? -5.635 -14.312 18.899 1.00 90.00 90 ASN A O 1
ATOM 731 N N . GLU A 1 91 ? -7.575 -13.552 18.049 1.00 93.81 91 GLU A N 1
ATOM 732 C CA . GLU A 1 91 ? -7.103 -13.280 16.693 1.00 93.81 91 GLU A CA 1
ATOM 733 C C . GLU A 1 91 ? -7.088 -11.772 16.430 1.00 93.81 91 GLU A C 1
ATOM 735 O O . GLU A 1 91 ? -8.107 -11.094 16.575 1.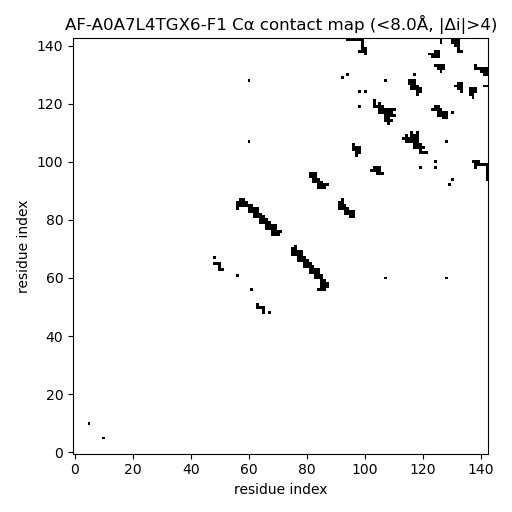00 93.81 91 GLU A O 1
ATOM 740 N N . VAL A 1 92 ? -5.926 -11.244 16.043 1.00 94.69 92 VAL A N 1
ATOM 741 C CA . VAL A 1 92 ? -5.759 -9.841 15.648 1.00 94.69 92 VAL A CA 1
ATOM 742 C C . VAL A 1 92 ? -5.911 -9.739 14.140 1.00 94.69 92 VAL A C 1
ATOM 744 O O . VAL A 1 92 ? -5.206 -10.414 13.394 1.00 94.69 92 VAL A O 1
ATOM 747 N N . THR A 1 93 ? -6.809 -8.871 13.694 1.00 95.38 93 THR A N 1
ATOM 748 C CA . THR A 1 93 ? -6.997 -8.554 12.280 1.00 95.38 93 THR A CA 1
ATOM 749 C C . THR A 1 93 ? -6.440 -7.167 12.000 1.00 95.38 93 THR A C 1
ATOM 751 O O . THR A 1 93 ? -6.784 -6.212 12.694 1.00 95.38 93 THR A O 1
ATOM 754 N N . ALA A 1 94 ? -5.599 -7.055 10.971 1.00 95.69 94 ALA A N 1
ATOM 755 C CA . ALA A 1 94 ? -5.089 -5.789 10.461 1.00 95.69 94 ALA A CA 1
ATOM 756 C C . ALA A 1 94 ? -5.493 -5.634 8.990 1.00 95.69 94 ALA A C 1
ATOM 758 O O . ALA A 1 94 ? -5.162 -6.481 8.162 1.00 95.69 94 ALA A O 1
ATOM 759 N N . LEU A 1 95 ? -6.207 -4.557 8.669 1.00 96.88 95 LEU A N 1
ATOM 760 C CA . LEU A 1 95 ? -6.716 -4.260 7.333 1.00 96.88 95 LEU A CA 1
ATOM 761 C C . LEU A 1 95 ? -6.091 -2.975 6.796 1.00 96.88 95 LEU A C 1
ATOM 763 O O . LEU A 1 95 ? -5.965 -1.969 7.504 1.00 96.88 95 LEU A O 1
ATOM 767 N N . SER A 1 96 ? -5.749 -2.988 5.509 1.00 96.50 96 SER A N 1
ATOM 768 C CA . SER A 1 96 ? -5.358 -1.774 4.798 1.00 96.50 96 SER A CA 1
ATOM 769 C C . SER A 1 96 ? -6.570 -0.852 4.648 1.00 96.50 96 SER A C 1
ATOM 771 O O . SER A 1 96 ? -7.625 -1.301 4.203 1.00 96.50 96 SER A O 1
ATOM 773 N N . PRO A 1 97 ? -6.448 0.459 4.916 1.00 96.94 97 PRO A N 1
ATOM 774 C CA . PRO A 1 97 ? -7.508 1.412 4.628 1.00 96.94 97 PRO A CA 1
ATOM 775 C C . PRO A 1 97 ? -7.560 1.763 3.130 1.00 96.94 97 PRO A C 1
ATOM 777 O O . PRO A 1 97 ? -8.252 2.700 2.750 1.00 96.94 97 PRO A O 1
ATOM 780 N N . THR A 1 98 ? -6.827 1.064 2.259 1.00 97.38 98 THR A N 1
ATOM 781 C CA . THR A 1 98 ? -6.757 1.365 0.823 1.00 97.38 98 THR A CA 1
ATOM 782 C C . THR A 1 98 ? -7.811 0.576 0.053 1.00 97.38 98 THR A C 1
ATOM 784 O O . THR A 1 98 ? -7.713 -0.640 -0.093 1.00 97.38 98 THR A O 1
ATOM 787 N N . CYS A 1 99 ? -8.794 1.273 -0.514 1.00 97.44 99 CYS A N 1
ATOM 788 C CA . CYS A 1 99 ? -9.835 0.673 -1.338 1.00 97.44 99 CYS A CA 1
ATOM 789 C C . CYS A 1 99 ? -9.226 -0.075 -2.527 1.00 97.44 99 CYS A C 1
ATOM 791 O O . CYS A 1 99 ? -8.476 0.478 -3.334 1.00 97.44 99 CYS A O 1
ATOM 793 N N . THR A 1 100 ? -9.642 -1.322 -2.696 1.00 97.00 100 THR A N 1
ATOM 794 C CA . THR A 1 100 ? -9.094 -2.237 -3.699 1.00 97.00 100 THR A CA 1
ATOM 795 C C . THR A 1 100 ? -9.595 -2.000 -5.118 1.00 97.00 100 THR A C 1
ATOM 797 O O . THR A 1 100 ? -9.163 -2.688 -6.040 1.00 97.00 100 THR A O 1
ATOM 800 N N . HIS A 1 101 ? -10.479 -1.014 -5.298 1.00 96.25 101 HIS A N 1
ATOM 801 C CA . HIS A 1 101 ? -10.911 -0.551 -6.608 1.00 96.25 101 HIS A CA 1
ATOM 802 C C . HIS A 1 101 ? -9.836 0.327 -7.269 1.00 96.25 101 HIS A C 1
ATOM 804 O O . HIS A 1 101 ? -9.199 -0.102 -8.225 1.00 96.25 101 HIS A O 1
ATOM 810 N N . LEU A 1 102 ? -9.619 1.545 -6.750 1.00 95.81 102 LEU A N 1
ATOM 811 C CA . LEU A 1 102 ? -8.680 2.530 -7.317 1.00 95.81 102 LEU A CA 1
ATOM 812 C C . LEU A 1 102 ? -7.842 3.270 -6.254 1.00 95.81 102 LEU A C 1
ATOM 814 O O . LEU A 1 102 ? -7.248 4.300 -6.551 1.00 95.81 102 LEU A O 1
ATOM 818 N N . GLY A 1 103 ? -7.788 2.767 -5.016 1.00 96.06 103 GLY A N 1
ATOM 819 C CA . GLY A 1 103 ? -6.838 3.246 -4.005 1.00 96.06 103 GLY A CA 1
ATOM 820 C C . GLY A 1 103 ? -7.307 4.371 -3.077 1.00 96.06 103 GLY A C 1
ATOM 821 O O . GLY A 1 103 ? -6.514 4.836 -2.268 1.00 96.06 103 GLY A O 1
ATOM 822 N N . CYS A 1 104 ? -8.568 4.811 -3.144 1.00 96.88 104 CYS A N 1
ATOM 823 C CA . CYS A 1 104 ? -9.097 5.772 -2.167 1.00 96.88 104 CYS A CA 1
ATOM 824 C C . CYS A 1 104 ? -9.092 5.208 -0.739 1.00 96.88 104 CYS A C 1
ATOM 826 O O . CYS A 1 104 ? -9.275 4.007 -0.551 1.00 96.88 104 CYS A O 1
ATOM 828 N N . THR A 1 105 ? -8.976 6.069 0.269 1.00 96.38 105 THR A N 1
ATOM 829 C CA . THR A 1 105 ? -9.057 5.653 1.674 1.00 96.38 105 THR A CA 1
ATOM 830 C C . THR A 1 105 ? -10.487 5.261 2.053 1.00 96.38 105 THR A C 1
ATOM 832 O O . THR A 1 105 ? -11.429 6.007 1.778 1.00 96.38 105 THR A O 1
ATOM 835 N N . VAL A 1 106 ? -10.655 4.099 2.686 1.00 97.31 106 VAL A N 1
ATOM 836 C CA . VAL A 1 106 ? -11.922 3.647 3.273 1.00 97.31 106 VAL A CA 1
ATOM 837 C C . VAL A 1 106 ? -12.004 4.015 4.748 1.00 97.31 106 VAL A C 1
ATOM 839 O O . VAL A 1 106 ? -10.982 4.091 5.433 1.00 97.31 106 VAL A O 1
ATOM 842 N N . SER A 1 107 ? -13.228 4.188 5.237 1.00 96.88 107 SER A N 1
ATOM 843 C CA . SER A 1 107 ? -13.505 4.442 6.650 1.00 96.88 107 SER A CA 1
ATOM 844 C C . SER A 1 107 ? -14.585 3.499 7.166 1.00 96.88 107 SER A C 1
ATOM 846 O O . SER A 1 107 ? -15.579 3.266 6.482 1.00 96.88 107 SER A O 1
ATOM 848 N N . TYR A 1 108 ? -14.388 2.948 8.363 1.00 97.31 108 TYR A N 1
ATOM 849 C CA . TYR A 1 108 ? -15.398 2.130 9.037 1.00 97.31 108 TYR A CA 1
ATOM 850 C C . TYR A 1 108 ? -16.510 3.003 9.622 1.00 97.31 108 TYR A C 1
ATOM 852 O O . TYR A 1 108 ? -16.222 4.041 10.219 1.00 97.31 108 TYR A O 1
ATOM 860 N N . GLY A 1 109 ? -17.766 2.596 9.434 1.00 95.56 109 GLY A N 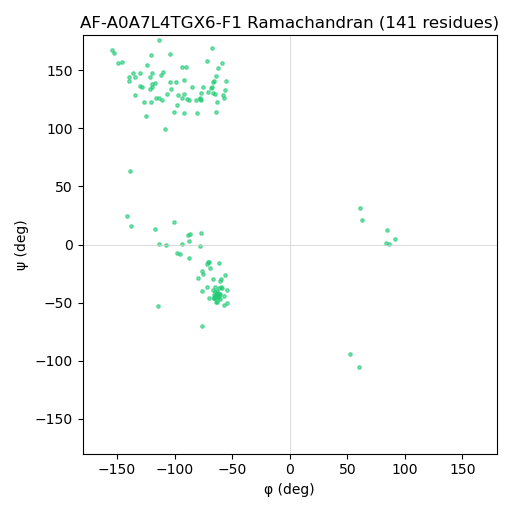1
ATOM 861 C CA . GLY A 1 109 ? -18.938 3.258 10.010 1.00 95.56 109 GLY A CA 1
ATOM 862 C C . GLY A 1 109 ? -19.171 4.692 9.548 1.00 95.56 109 GLY A C 1
ATOM 863 O O . GLY A 1 109 ? -19.863 5.454 10.213 1.00 95.56 109 GLY A O 1
ATOM 864 N N . SER A 1 110 ? -18.605 5.080 8.403 1.00 95.50 110 SER A N 1
ATOM 865 C CA . SER A 1 110 ? -18.755 6.432 7.855 1.00 95.50 110 SER A CA 1
ATOM 866 C C . SER A 1 110 ? -19.976 6.602 6.943 1.00 95.50 110 SER A C 1
ATOM 868 O O . SER A 1 110 ? -20.071 7.608 6.244 1.00 95.50 110 SER A O 1
ATOM 870 N N . ASN A 1 111 ? -20.852 5.600 6.858 1.00 95.31 111 ASN A N 1
ATOM 871 C CA . ASN A 1 111 ? -22.072 5.628 6.059 1.00 95.31 111 ASN A CA 1
ATOM 872 C C . ASN A 1 111 ? -23.264 5.277 6.960 1.00 95.31 111 ASN A C 1
ATOM 874 O O . ASN A 1 111 ? -23.272 4.204 7.560 1.00 95.31 111 ASN A O 1
ATOM 878 N N . ASP A 1 112 ? -24.257 6.164 7.030 1.00 94.31 112 ASP A N 1
ATOM 879 C CA . ASP A 1 112 ? -25.405 6.029 7.938 1.00 94.31 112 ASP A CA 1
ATOM 880 C C . ASP A 1 112 ? -26.317 4.836 7.595 1.00 94.31 112 ASP A C 1
ATOM 882 O O . ASP A 1 112 ? -26.910 4.238 8.491 1.00 94.31 112 ASP A O 1
ATOM 886 N N . ASP A 1 113 ? -26.399 4.447 6.318 1.00 94.56 113 ASP A N 1
ATOM 887 C CA . ASP A 1 113 ? -27.175 3.280 5.875 1.00 94.56 113 ASP A CA 1
ATOM 888 C C . ASP A 1 113 ? -26.449 1.960 6.195 1.00 94.56 113 ASP A C 1
ATOM 890 O O . ASP A 1 113 ? -27.062 0.890 6.287 1.00 94.56 113 ASP A O 1
ATOM 894 N N . HIS A 1 114 ? -25.124 2.024 6.358 1.00 93.69 114 HIS A N 1
ATOM 895 C CA . HIS A 1 114 ? -24.236 0.879 6.542 1.00 93.69 114 HIS A CA 1
ATOM 896 C C . HIS A 1 114 ? -23.159 1.140 7.617 1.00 93.69 114 HIS A C 1
ATOM 898 O O . HIS A 1 114 ? -21.962 1.114 7.310 1.00 93.69 114 HIS A O 1
ATOM 904 N N . PRO A 1 115 ? -23.553 1.354 8.888 1.00 95.06 115 PRO A N 1
ATOM 905 C CA . PRO A 1 115 ? -22.637 1.766 9.956 1.00 95.06 115 PRO A CA 1
ATOM 906 C C . PRO A 1 115 ? -21.648 0.673 10.398 1.00 95.06 115 PRO A C 1
ATOM 908 O O . PRO A 1 115 ? -20.653 0.978 11.044 1.00 95.06 115 PRO A O 1
ATOM 911 N N . GLU A 1 116 ? -21.873 -0.592 10.035 1.00 95.38 116 GLU A N 1
ATOM 912 C CA . GLU A 1 116 ? -20.986 -1.723 10.374 1.00 95.38 116 GLU A CA 1
ATOM 913 C C . GLU A 1 116 ? -20.061 -2.135 9.212 1.00 95.38 116 GLU A C 1
ATOM 915 O O . GLU A 1 116 ? -19.546 -3.253 9.162 1.00 95.38 116 GLU A O 1
ATOM 920 N N . ARG A 1 117 ? -19.863 -1.242 8.235 1.00 96.56 117 ARG A N 1
ATOM 921 C CA . ARG A 1 117 ? -19.060 -1.503 7.034 1.00 96.56 117 ARG A CA 1
ATOM 922 C C . ARG A 1 117 ? -17.950 -0.486 6.849 1.00 96.56 117 ARG A C 1
ATOM 924 O O . ARG A 1 117 ? -18.058 0.672 7.251 1.00 96.56 117 ARG A O 1
ATOM 931 N N . PHE A 1 118 ? -16.898 -0.908 6.156 1.00 97.88 118 PHE A N 1
ATOM 932 C CA . PHE A 1 118 ? -15.963 0.026 5.546 1.00 97.88 118 PHE A CA 1
ATOM 933 C C . PHE A 1 118 ? -16.571 0.595 4.277 1.00 97.88 118 PHE A C 1
ATOM 935 O O . PHE A 1 118 ? -17.019 -0.149 3.403 1.00 97.88 118 PHE A O 1
ATOM 942 N N . TYR A 1 119 ? -16.530 1.913 4.153 1.00 97.88 119 TYR A N 1
ATOM 943 C CA . TYR A 1 119 ? -17.092 2.630 3.025 1.00 97.88 119 TYR A CA 1
ATOM 944 C C . TYR A 1 119 ? -16.027 3.453 2.299 1.00 97.88 119 TYR A C 1
ATOM 946 O O . TYR A 1 119 ? -15.228 4.165 2.908 1.00 97.88 119 TYR A O 1
ATOM 954 N N . CYS A 1 120 ? -16.029 3.349 0.971 1.00 97.31 120 CYS A N 1
ATOM 955 C CA . CYS A 1 120 ? -15.203 4.134 0.067 1.00 97.31 120 CYS A CA 1
ATOM 956 C C . CYS A 1 120 ? -16.038 5.277 -0.537 1.00 97.31 120 CYS A C 1
ATOM 958 O O . CYS A 1 120 ? -16.920 5.006 -1.360 1.00 97.31 120 CYS A O 1
ATOM 960 N N . PRO A 1 121 ? -15.738 6.552 -0.227 1.00 95.38 121 PRO A N 1
ATOM 961 C CA . PRO A 1 121 ? -16.544 7.683 -0.689 1.00 95.38 121 PRO A CA 1
ATOM 962 C C . PRO A 1 121 ? -16.405 7.970 -2.190 1.00 95.38 121 PRO A C 1
ATOM 964 O O . PRO A 1 121 ? -17.238 8.669 -2.753 1.00 95.38 121 PRO A O 1
ATOM 967 N N . CYS A 1 122 ? -15.372 7.440 -2.854 1.00 96.19 122 CYS A N 1
ATOM 968 C CA . CYS A 1 122 ? -15.092 7.755 -4.255 1.00 96.19 122 CYS A CA 1
ATOM 969 C C . CYS A 1 122 ? -16.115 7.155 -5.224 1.00 96.19 122 CYS A C 1
ATOM 971 O O . CYS A 1 122 ? -16.554 7.828 -6.151 1.00 96.19 122 CYS A O 1
ATOM 973 N N . LEU A 1 123 ? -16.455 5.876 -5.040 1.00 95.56 123 LEU A N 1
ATOM 974 C CA . LEU A 1 123 ? -17.356 5.132 -5.930 1.00 95.56 123 LEU A CA 1
ATOM 975 C C . LEU A 1 123 ? -18.286 4.192 -5.151 1.00 95.56 123 LEU A C 1
ATOM 977 O O . LEU A 1 123 ? -18.751 3.194 -5.685 1.00 95.56 123 LEU A O 1
ATOM 981 N N . PHE A 1 124 ? -18.543 4.497 -3.877 1.00 95.25 124 PHE A N 1
ATOM 982 C CA . PHE A 1 124 ? -19.492 3.754 -3.037 1.00 95.25 124 PHE A CA 1
ATOM 983 C C . PHE A 1 124 ? -19.110 2.274 -2.854 1.00 95.25 124 PHE A C 1
ATOM 985 O O . PHE A 1 124 ? -19.957 1.390 -2.739 1.00 95.25 124 PHE A O 1
ATOM 992 N N . GLY A 1 125 ? -17.802 1.997 -2.854 1.00 96.81 125 GLY A N 1
ATOM 993 C CA . GLY A 1 125 ? -17.270 0.676 -2.529 1.00 96.81 125 GLY A CA 1
ATOM 994 C C . GLY A 1 125 ? -17.534 0.331 -1.071 1.00 96.81 125 GLY A C 1
ATOM 995 O O . GLY A 1 125 ? -17.383 1.200 -0.214 1.00 96.81 125 GLY A O 1
ATOM 996 N N . MET A 1 126 ? -17.894 -0.921 -0.794 1.00 97.75 126 MET A N 1
ATOM 997 C CA . MET A 1 126 ? -18.146 -1.382 0.569 1.00 97.75 126 MET A CA 1
ATOM 998 C C . MET A 1 126 ? -17.391 -2.666 0.882 1.00 97.75 126 MET A C 1
ATOM 1000 O O . MET A 1 126 ? -17.212 -3.524 0.015 1.00 97.75 126 MET A O 1
ATOM 1004 N N . PHE A 1 127 ? -17.006 -2.801 2.147 1.00 98.12 127 PHE A N 1
ATOM 1005 C CA . PHE A 1 127 ? -16.432 -4.017 2.705 1.00 98.12 127 PHE A CA 1
ATOM 1006 C C . PHE A 1 127 ? -17.087 -4.309 4.053 1.00 98.12 127 PHE A C 1
ATOM 1008 O O . PHE A 1 127 ? -17.420 -3.385 4.797 1.00 98.12 127 PHE A O 1
ATOM 1015 N N . GLU A 1 128 ? -17.277 -5.585 4.355 1.00 97.12 128 GLU A N 1
ATOM 1016 C CA . GLU A 1 128 ? -17.717 -6.035 5.671 1.00 97.12 128 GLU A CA 1
ATOM 1017 C C . GLU A 1 128 ? -16.620 -5.774 6.720 1.00 97.12 128 GLU A C 1
ATOM 1019 O O . GLU A 1 128 ? -15.479 -5.438 6.391 1.00 97.12 128 GLU A O 1
ATOM 1024 N N . LYS A 1 129 ? -16.951 -5.920 8.008 1.00 95.44 129 LYS A N 1
ATOM 1025 C CA . LYS A 1 129 ? -16.037 -5.644 9.134 1.00 95.44 129 LYS A CA 1
ATOM 1026 C C . LYS A 1 129 ? -14.723 -6.439 9.081 1.00 95.44 129 LYS A C 1
ATOM 1028 O O . LYS A 1 129 ? -13.728 -6.013 9.653 1.00 95.44 129 LYS A O 1
ATOM 1033 N N . ASP A 1 130 ? -14.713 -7.604 8.439 1.00 94.81 130 ASP A N 1
ATOM 1034 C CA . ASP A 1 130 ? -13.521 -8.439 8.224 1.00 94.81 130 ASP A CA 1
ATOM 1035 C C . ASP A 1 130 ? -12.725 -8.077 6.953 1.00 94.81 130 ASP A C 1
ATOM 1037 O O . ASP A 1 130 ? -11.726 -8.720 6.646 1.00 94.81 130 ASP A O 1
ATOM 1041 N N . GLY A 1 131 ? -13.142 -7.040 6.223 1.00 96.12 131 GLY A N 1
ATOM 1042 C CA . GLY A 1 131 ? -12.489 -6.571 5.006 1.00 96.12 131 GLY A CA 1
ATOM 1043 C C . GLY A 1 131 ? -12.943 -7.283 3.734 1.00 96.12 131 GLY A C 1
ATOM 1044 O O . GLY A 1 131 ? -12.471 -6.920 2.656 1.00 96.12 131 GLY A O 1
ATOM 1045 N N . ILE A 1 132 ? -13.870 -8.247 3.806 1.00 97.44 132 ILE A N 1
ATOM 1046 C CA . ILE A 1 132 ? -14.430 -8.896 2.615 1.00 97.44 132 ILE A CA 1
ATOM 1047 C C . ILE A 1 132 ? -15.244 -7.876 1.814 1.00 97.44 132 ILE A C 1
ATOM 1049 O O . ILE A 1 132 ? -16.097 -7.172 2.349 1.00 97.44 132 ILE A O 1
ATOM 1053 N N . ASN A 1 133 ? -14.995 -7.785 0.508 1.00 97.25 133 ASN A N 1
ATOM 1054 C CA . ASN A 1 133 ? -15.721 -6.869 -0.364 1.00 97.25 133 ASN A CA 1
ATOM 1055 C C . ASN A 1 133 ? -17.194 -7.278 -0.524 1.00 97.25 133 ASN A C 1
ATOM 1057 O O . ASN A 1 133 ? -17.511 -8.442 -0.768 1.00 97.25 133 ASN A O 1
ATOM 1061 N N . VAL A 1 134 ? -18.097 -6.299 -0.444 1.00 97.31 134 VAL A N 1
ATOM 1062 C CA . VAL A 1 134 ? -19.541 -6.535 -0.552 1.00 97.31 134 VAL A CA 1
ATOM 1063 C C . VAL A 1 134 ? -19.936 -6.739 -2.023 1.00 97.31 134 VAL A C 1
ATOM 1065 O O . VAL A 1 134 ? -19.653 -5.862 -2.853 1.00 97.31 134 VAL A O 1
ATOM 1068 N N . PRO A 1 135 ? -20.625 -7.845 -2.376 1.00 95.44 135 PRO A N 1
ATOM 1069 C CA . PRO A 1 135 ? -21.086 -8.093 -3.739 1.00 95.44 135 PRO A CA 1
ATOM 1070 C C . PRO A 1 135 ? -21.953 -6.955 -4.290 1.00 95.44 135 PRO A C 1
ATOM 1072 O O . PRO A 1 135 ? -22.794 -6.399 -3.588 1.00 95.44 135 PRO A O 1
ATOM 1075 N N . GLY A 1 136 ? -21.768 -6.626 -5.569 1.00 93.44 136 GLY A N 1
ATOM 1076 C CA . GLY A 1 136 ? -22.509 -5.545 -6.231 1.00 93.44 136 GLY A CA 1
ATOM 1077 C C . GLY A 1 136 ? -21.929 -4.143 -6.018 1.00 93.44 136 GLY A C 1
ATOM 1078 O O . GLY A 1 136 ? -22.474 -3.186 -6.561 1.00 93.44 136 GLY A O 1
ATOM 1079 N N . THR A 1 137 ? -20.814 -4.011 -5.291 1.00 95.50 137 THR A N 1
ATOM 1080 C CA . THR A 1 137 ? -20.044 -2.759 -5.189 1.00 95.50 137 THR A CA 1
ATOM 1081 C C . THR A 1 137 ? -18.758 -2.809 -6.036 1.00 95.50 137 THR A C 1
ATOM 1083 O O . THR A 1 137 ? -18.358 -3.896 -6.459 1.00 95.50 137 THR A O 1
ATOM 1086 N N . PRO A 1 138 ? -18.095 -1.670 -6.340 1.00 96.12 138 PRO A N 1
ATOM 1087 C CA . PRO A 1 138 ? -16.923 -1.669 -7.229 1.00 96.12 138 PRO A CA 1
ATOM 1088 C C . PRO A 1 138 ? -15.705 -2.517 -6.808 1.00 96.12 138 PRO A C 1
ATOM 1090 O O . PRO A 1 138 ? -15.058 -3.068 -7.704 1.00 96.12 138 PRO A O 1
ATOM 1093 N N . PRO A 1 139 ? -15.336 -2.633 -5.515 1.00 96.56 139 PRO A N 1
ATOM 1094 C CA . PRO A 1 139 ? -14.214 -3.465 -5.078 1.00 96.56 139 PRO A CA 1
ATOM 1095 C C . PRO A 1 139 ? -14.342 -4.938 -5.494 1.00 96.56 139 PRO A C 1
ATOM 1097 O O . PRO A 1 139 ? -15.325 -5.606 -5.179 1.00 96.56 139 PRO A O 1
ATOM 1100 N N . GLN A 1 140 ? -13.314 -5.463 -6.167 1.00 94.00 140 GLN A N 1
ATOM 1101 C CA . GLN A 1 140 ? -13.293 -6.841 -6.693 1.00 94.00 140 GLN A CA 1
ATOM 1102 C C . GLN A 1 140 ? -12.559 -7.839 -5.783 1.00 94.00 140 GLN A C 1
ATOM 1104 O O . GLN A 1 140 ? -12.547 -9.035 -6.063 1.00 94.00 140 GLN A O 1
ATOM 1109 N N . ARG A 1 141 ? -11.911 -7.354 -4.719 1.00 96.12 141 ARG A N 1
ATOM 1110 C CA . ARG A 1 141 ? -11.145 -8.167 -3.764 1.00 96.12 141 ARG A CA 1
ATOM 1111 C C . ARG A 1 141 ? -11.256 -7.597 -2.343 1.00 96.12 141 ARG A C 1
ATOM 1113 O O . ARG A 1 141 ? -11.476 -6.384 -2.237 1.00 96.12 141 ARG A O 1
ATOM 1120 N N . PRO A 1 142 ? -11.044 -8.414 -1.295 1.00 96.88 142 PRO A N 1
ATOM 1121 C CA . PRO A 1 142 ? -10.954 -7.950 0.091 1.00 96.88 142 PRO A CA 1
ATOM 1122 C C . PRO A 1 142 ? -9.829 -6.931 0.301 1.00 96.88 142 PRO A C 1
ATOM 1124 O O . PRO A 1 142 ? -8.881 -6.915 -0.497 1.00 96.88 142 PRO A O 1
ATOM 1127 N N . LEU A 1 143 ? -9.964 -6.104 1.347 1.00 94.81 143 LEU A N 1
ATOM 1128 C CA . LEU A 1 143 ? -8.976 -5.097 1.772 1.00 94.81 143 LEU A CA 1
ATOM 1129 C C . LEU A 1 143 ? -7.574 -5.687 1.968 1.00 94.81 143 LEU A C 1
ATOM 1131 O O . LEU A 1 143 ? -7.463 -6.783 2.554 1.00 94.81 143 LEU A O 1
#

pLDDT: mean 92.82, std 7.03, range [53.06, 98.12]

Radius of gyration: 26.33 Å; Cα contacts (8 Å, |Δi|>4): 186; chains: 1; bounding box: 63×28×80 Å

Mean predicted aligned error: 6.45 Å

Sequence (143 aa):
EKEHKVSRRQFLTYTLTGVGGFMAAGMLMPMARFALDPALKAGTESEYQPVCYLEELTEEPQKFAFSFEQQDAWYESEVTREAYIFIRGNEVTALSPTCTHLGCTVSYGSNDDHPERFYCPCLFGMFEKDGINVPGTPPQRPL

Secondary structure (DSSP, 8-state):
-TT-SS-HHHHHHHHHHHHHHHHHHHHHHHHHHHHHHHHHTTT---PPPP---GGG--SS-EEEEEEEEEEETTEEEEEEEEEEEEEETTEEEEE-SB-TTT-PBPEET--TT-TTSEEETTTTEEE-TTSPBPTTSS--S--

Nearest PDB structures (foldseek):
  4nbh-assembly1_B  TM=5.526E-01  e=2.750E-01  Janthinobacterium sp. J3
  2de6-assembly1_B  TM=5.542E-01  e=3.639E-01  Janthinobacterium
  4nba-assembly1_B  TM=5.472E-01  e=3.639E-01  Janthinobacterium sp. J3
  4nbf-assembly1_C  TM=5.582E-01  e=6.027E-01  Janthinobacterium sp. J3
  3gcf-assembly3_G  TM=5.520E-01  e=1.116E+00  Nocardioides aromaticivorans